Protein AF-A0A485N8D1-F1 (afdb_monomer_lite)

pLDDT: mean 82.36, std 15.46, range [46.38, 96.88]

Structure (mmCIF, N/CA/C/O backbone):
data_AF-A0A485N8D1-F1
#
_entry.id   AF-A0A485N8D1-F1
#
loop_
_atom_site.group_PDB
_atom_site.id
_atom_site.type_symbol
_atom_site.label_atom_id
_atom_site.label_alt_id
_atom_site.label_comp_id
_atom_site.label_asym_id
_atom_site.label_entity_id
_atom_site.label_seq_id
_atom_site.pdbx_PDB_ins_code
_atom_site.Cartn_x
_atom_site.Cartn_y
_atom_site.Cartn_z
_atom_site.occupancy
_atom_site.B_iso_or_equiv
_atom_site.auth_seq_id
_atom_site.auth_comp_id
_atom_site.auth_asym_id
_atom_site.auth_atom_id
_atom_site.pdbx_PDB_model_num
ATOM 1 N N . MET A 1 1 ? -53.842 20.103 61.264 1.00 49.22 1 MET A N 1
ATOM 2 C CA . MET A 1 1 ? -53.977 19.512 59.914 1.00 49.22 1 MET A CA 1
ATOM 3 C C . MET A 1 1 ? -53.216 20.384 58.932 1.00 49.22 1 MET A C 1
ATOM 5 O O . MET A 1 1 ? -53.387 21.591 58.998 1.00 49.22 1 MET A O 1
ATOM 9 N N . GLY A 1 2 ? -52.388 19.785 58.070 1.00 48.09 2 GLY A N 1
ATOM 10 C CA . GLY A 1 2 ? -51.766 20.471 56.930 1.00 48.09 2 GLY A CA 1
ATOM 11 C C . GLY A 1 2 ? -50.244 20.339 56.852 1.00 48.09 2 GLY A C 1
ATOM 12 O O . GLY A 1 2 ? -49.546 21.344 56.849 1.00 48.09 2 GLY A O 1
ATOM 13 N N . GLY A 1 3 ? -49.721 19.110 56.807 1.00 46.38 3 GLY A N 1
ATOM 14 C CA . GLY A 1 3 ? -48.333 18.863 56.407 1.00 46.38 3 GLY A CA 1
ATOM 15 C C . GLY A 1 3 ? -48.203 18.992 54.887 1.00 46.38 3 GLY A C 1
ATOM 16 O O . GLY A 1 3 ? -48.833 18.234 54.154 1.00 46.38 3 GLY A O 1
ATOM 17 N N . GLY A 1 4 ? -47.425 19.966 54.415 1.00 49.09 4 GLY A N 1
ATOM 18 C CA . GLY A 1 4 ? -47.145 20.171 52.993 1.00 49.09 4 GLY A CA 1
ATOM 19 C C . GLY A 1 4 ? -46.081 19.196 52.491 1.00 49.09 4 GLY A C 1
ATOM 20 O O . GLY A 1 4 ? -44.890 19.417 52.699 1.00 49.09 4 GLY A O 1
ATOM 21 N N . GLY A 1 5 ? -46.510 18.114 51.841 1.00 50.16 5 GLY A N 1
ATOM 22 C CA . GLY A 1 5 ? -45.627 17.185 51.136 1.00 50.16 5 GLY A CA 1
ATOM 23 C C . GLY A 1 5 ? -45.135 17.783 49.816 1.00 50.16 5 GLY A C 1
ATOM 24 O O . GLY A 1 5 ? -45.931 18.169 48.963 1.00 50.16 5 GLY A O 1
ATOM 25 N N . ARG A 1 6 ? -43.813 17.861 49.646 1.00 61.59 6 ARG A N 1
ATOM 26 C CA . ARG A 1 6 ? -43.152 18.218 48.383 1.00 61.59 6 ARG A CA 1
ATOM 27 C C . ARG A 1 6 ? -43.389 17.095 47.355 1.00 61.59 6 ARG A C 1
ATOM 29 O O . ARG A 1 6 ? -43.265 15.930 47.735 1.00 61.59 6 ARG A O 1
ATOM 36 N N . PRO A 1 7 ? -43.707 17.391 46.081 1.00 60.56 7 PRO A N 1
ATOM 37 C CA . PRO A 1 7 ? -43.853 16.349 45.070 1.00 60.56 7 PRO A CA 1
ATOM 38 C C . PRO A 1 7 ? -42.490 15.693 44.767 1.00 60.56 7 PRO A C 1
ATOM 40 O O . PRO A 1 7 ? -41.449 16.345 44.930 1.00 60.56 7 PRO A O 1
ATOM 43 N N . PRO A 1 8 ? -42.467 14.417 44.339 1.00 57.28 8 PRO A N 1
ATOM 44 C CA . PRO A 1 8 ? -41.233 13.745 43.950 1.00 57.28 8 PRO A CA 1
ATOM 45 C C . PRO A 1 8 ? -40.658 14.370 42.665 1.00 57.28 8 PRO A C 1
ATOM 47 O O . PRO A 1 8 ? -41.420 14.874 41.834 1.00 57.28 8 PRO A O 1
ATOM 50 N N . PRO A 1 9 ? -39.327 14.359 42.474 1.00 54.84 9 PRO A N 1
ATOM 51 C CA . PRO A 1 9 ? -38.728 14.806 41.226 1.00 54.84 9 PRO A CA 1
ATOM 52 C C . PRO A 1 9 ? -39.116 13.847 40.096 1.00 54.84 9 PRO A C 1
ATOM 54 O O . PRO A 1 9 ? -39.006 12.629 40.230 1.00 54.84 9 PRO A O 1
ATOM 57 N N . SER A 1 10 ? -39.581 14.424 38.988 1.00 57.75 10 SER A N 1
ATOM 58 C CA . SER A 1 10 ? -39.874 13.715 37.745 1.00 57.75 10 SER A CA 1
ATOM 59 C C . SER A 1 10 ? -38.617 12.974 37.285 1.00 57.75 10 SER A C 1
ATOM 61 O O . SER A 1 10 ? -37.592 13.604 37.019 1.00 57.75 10 SER A O 1
ATOM 63 N N . GLY A 1 11 ? -38.676 11.641 37.251 1.00 47.97 11 GLY A N 1
ATOM 64 C CA . GLY A 1 11 ? -37.605 10.808 36.718 1.00 47.97 11 GLY A CA 1
ATOM 65 C C . GLY A 1 11 ? -37.387 11.148 35.249 1.00 47.97 11 GLY A C 1
ATOM 66 O O . GLY A 1 11 ? -38.308 11.035 34.440 1.00 47.97 11 GLY A O 1
ATOM 67 N N . ALA A 1 12 ? -36.182 11.608 34.917 1.00 49.97 12 ALA A N 1
ATOM 68 C CA . ALA A 1 12 ? -35.785 11.830 33.537 1.00 49.97 12 ALA A CA 1
ATOM 69 C C . ALA A 1 12 ? -35.852 10.497 32.761 1.00 49.97 12 ALA A C 1
ATOM 71 O O . ALA A 1 12 ? -35.452 9.460 33.301 1.00 49.97 12 ALA A O 1
ATOM 72 N N . PRO A 1 13 ? -36.365 10.496 31.518 1.00 46.38 13 PRO A N 1
ATOM 73 C CA . PRO A 1 13 ? -36.410 9.301 30.692 1.00 46.38 13 PRO A CA 1
ATOM 74 C C . PRO A 1 13 ? -34.985 8.886 30.315 1.00 46.38 13 PRO A C 1
ATOM 76 O O . PRO A 1 13 ? -34.098 9.730 30.201 1.00 46.38 13 PRO A O 1
ATOM 79 N N . GLY A 1 14 ? -34.796 7.572 30.172 1.00 49.66 14 GLY A N 1
ATOM 80 C CA . GLY A 1 14 ? -33.515 6.887 30.036 1.00 49.66 14 GLY A CA 1
ATOM 81 C C . GLY A 1 14 ? -32.454 7.657 29.256 1.00 49.66 14 GLY A C 1
ATOM 82 O O . GLY A 1 14 ? -32.656 8.049 28.108 1.00 49.66 14 GLY A O 1
ATOM 83 N N . SER A 1 15 ? -31.297 7.816 29.893 1.00 48.97 15 SER A N 1
ATOM 84 C CA . SER A 1 15 ? -30.047 8.152 29.231 1.00 48.97 15 SER A CA 1
ATOM 85 C C . SER A 1 15 ? -29.768 7.079 28.182 1.00 48.97 15 SER A C 1
ATOM 87 O O . SER A 1 15 ? -29.232 6.016 28.494 1.00 48.97 15 SER A O 1
ATOM 89 N N . LEU A 1 16 ? -30.183 7.349 26.943 1.00 54.25 16 LEU A N 1
ATOM 90 C CA . LEU A 1 16 ? -29.611 6.727 25.760 1.00 54.25 16 LEU A CA 1
ATOM 91 C C . LEU A 1 16 ? -28.099 6.865 25.924 1.00 54.25 16 LEU A C 1
ATOM 93 O O . LEU A 1 16 ? -27.589 7.985 25.954 1.00 54.25 16 LEU A O 1
ATOM 97 N N . LEU A 1 17 ? -27.412 5.741 26.132 1.00 59.09 17 LEU A N 1
ATOM 98 C CA . LEU A 1 17 ? -25.959 5.684 26.104 1.00 59.09 17 LEU A CA 1
ATOM 99 C C . LEU A 1 17 ? -25.558 6.111 24.696 1.00 59.09 17 LEU A C 1
ATOM 101 O O . LEU A 1 17 ? -25.584 5.321 23.757 1.00 59.09 17 LEU A O 1
ATOM 105 N N . THR A 1 18 ? -25.288 7.400 24.529 1.00 55.06 18 THR A N 1
ATOM 106 C CA . THR A 1 18 ? -24.626 7.902 23.337 1.00 55.06 18 THR A CA 1
ATOM 107 C C . THR A 1 18 ? -23.289 7.174 23.276 1.00 55.06 18 THR A C 1
ATOM 109 O O . THR A 1 18 ? -22.569 7.234 24.280 1.00 55.06 18 THR A O 1
ATOM 112 N N . PRO A 1 19 ? -22.957 6.469 22.180 1.00 60.72 19 PRO A N 1
ATOM 113 C CA . PRO A 1 19 ? -21.654 5.834 22.070 1.00 60.72 19 PRO A CA 1
ATOM 114 C C . PRO A 1 19 ? -20.589 6.902 22.312 1.00 60.72 19 PRO A C 1
ATOM 116 O O . PRO A 1 19 ? -20.625 7.984 21.717 1.00 60.72 19 PRO A O 1
ATOM 119 N N . SER A 1 20 ? -19.712 6.640 23.280 1.00 60.81 20 SER A N 1
ATOM 120 C CA . SER A 1 20 ? -18.563 7.495 23.538 1.00 60.81 20 SER A CA 1
ATOM 121 C C . SER A 1 20 ? -17.729 7.557 22.261 1.00 60.81 20 SER A C 1
ATOM 123 O O . SER A 1 20 ? -17.536 6.516 21.633 1.00 60.81 20 SER A O 1
ATOM 125 N N . PRO A 1 21 ? -17.248 8.742 21.852 1.00 66.19 21 PRO A N 1
ATOM 126 C CA . PRO A 1 21 ? -16.388 8.834 20.685 1.00 66.19 21 PRO A CA 1
ATOM 127 C C . PRO A 1 21 ? -15.178 7.904 20.865 1.00 66.19 21 PRO A C 1
ATOM 129 O O . PRO A 1 21 ? -14.679 7.792 21.992 1.00 66.19 21 PRO A O 1
ATOM 132 N N . PRO A 1 22 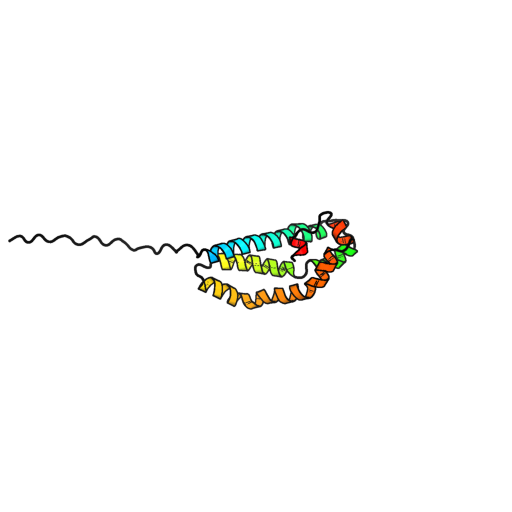? -14.715 7.244 19.787 1.00 67.31 22 PRO A N 1
ATOM 133 C CA . PRO A 1 22 ? -13.556 6.365 19.855 1.00 67.31 22 PRO A CA 1
ATOM 134 C C . PRO A 1 22 ? -12.368 7.119 20.451 1.00 67.31 22 PRO A C 1
ATOM 136 O O . PRO A 1 22 ? -12.228 8.333 20.252 1.00 67.31 22 PRO A O 1
ATOM 139 N N . SER A 1 23 ? -11.523 6.402 21.194 1.00 80.25 23 SER A N 1
ATOM 140 C CA . SER A 1 23 ? -10.337 6.989 21.817 1.00 80.25 23 SER A CA 1
ATOM 141 C C . SER A 1 23 ? -9.479 7.702 20.760 1.00 80.25 23 SER A C 1
ATOM 143 O O . SER A 1 23 ? -9.470 7.331 19.582 1.00 80.25 23 SER A O 1
ATOM 145 N N . SER A 1 24 ? -8.741 8.745 21.157 1.00 82.88 24 SER A N 1
ATOM 146 C CA . SER A 1 24 ? -7.873 9.486 20.226 1.00 82.88 24 SER A CA 1
ATOM 147 C C . SER A 1 24 ? -6.868 8.568 19.518 1.00 82.88 24 SER A C 1
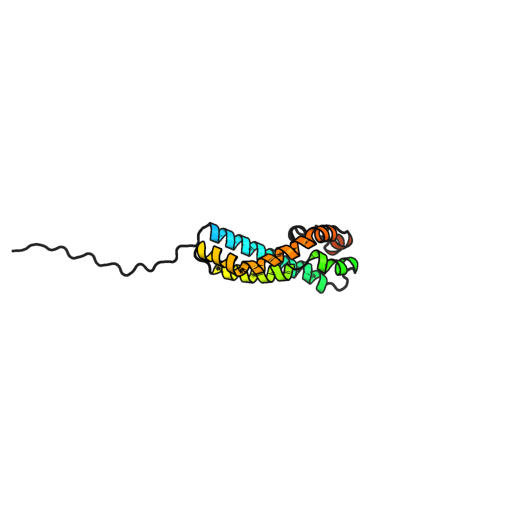ATOM 149 O O . SER A 1 24 ? -6.532 8.793 18.360 1.00 82.88 24 SER A O 1
ATOM 151 N N . ILE A 1 25 ? -6.461 7.484 20.185 1.00 84.69 25 ILE A N 1
ATOM 152 C CA . ILE A 1 25 ? -5.575 6.449 19.646 1.00 84.69 25 ILE A CA 1
ATOM 153 C C . ILE A 1 25 ? -6.254 5.673 18.508 1.00 84.69 25 ILE A C 1
ATOM 155 O O . ILE A 1 25 ? -5.647 5.484 17.456 1.00 84.69 25 ILE A O 1
ATOM 159 N N . ILE A 1 26 ? -7.518 5.264 18.672 1.00 87.62 26 ILE A N 1
ATOM 160 C CA . ILE A 1 26 ? -8.284 4.579 17.615 1.00 87.62 26 ILE A CA 1
ATOM 161 C C . ILE A 1 26 ? -8.467 5.502 16.403 1.00 87.62 26 ILE A C 1
ATOM 163 O O . ILE A 1 26 ? -8.335 5.063 15.260 1.00 87.62 26 ILE A O 1
ATOM 167 N N . GLN A 1 27 ? -8.710 6.797 16.626 1.00 89.31 27 GLN A N 1
ATOM 168 C CA . GLN A 1 27 ? -8.815 7.769 15.533 1.00 89.31 27 GLN A CA 1
ATOM 169 C C . GLN A 1 27 ? -7.494 7.949 14.773 1.00 89.31 27 GLN A C 1
ATOM 171 O O . GLN A 1 27 ? -7.495 7.978 13.539 1.00 89.31 27 GLN A O 1
ATOM 176 N N . GLU A 1 28 ? -6.366 8.039 15.478 1.00 92.50 28 GLU A N 1
ATOM 177 C CA . GLU A 1 28 ? -5.039 8.101 14.856 1.00 92.50 28 GLU A CA 1
ATOM 178 C C . GLU A 1 28 ? -4.717 6.822 14.073 1.00 92.50 28 GLU A C 1
ATOM 180 O O . GLU A 1 28 ? -4.226 6.896 12.941 1.00 92.50 28 GLU A O 1
ATOM 185 N N . LEU A 1 29 ? -5.066 5.653 14.618 1.00 93.94 29 LEU A N 1
ATOM 186 C CA . LEU A 1 29 ? -4.930 4.371 13.930 1.00 93.94 29 LEU A CA 1
ATOM 187 C C . LEU A 1 29 ? -5.736 4.362 12.625 1.00 93.94 29 LEU A C 1
ATOM 189 O O . LEU A 1 29 ? -5.176 4.090 11.567 1.00 93.94 29 LEU A O 1
ATOM 193 N N . LEU A 1 30 ? -7.016 4.736 12.664 1.00 93.75 30 LEU A N 1
ATOM 194 C CA . LEU A 1 30 ? -7.878 4.792 11.478 1.00 93.75 30 LEU A CA 1
ATOM 195 C C . LEU A 1 30 ? -7.368 5.772 10.416 1.00 93.75 30 LEU A C 1
ATOM 197 O O . LEU A 1 30 ? -7.401 5.467 9.221 1.00 93.75 30 LEU A O 1
ATOM 201 N N . SER A 1 31 ? -6.892 6.941 10.845 1.00 94.94 31 SER A N 1
ATOM 202 C CA . SER A 1 31 ? -6.318 7.955 9.958 1.00 94.94 31 SER A CA 1
ATOM 203 C C . SER A 1 31 ? -5.045 7.447 9.276 1.00 94.94 31 SER A C 1
ATOM 205 O O . SER A 1 31 ? -4.899 7.541 8.053 1.00 94.94 31 SER A O 1
ATOM 207 N N . SER A 1 32 ? -4.140 6.842 10.050 1.00 95.19 32 SER A N 1
ATOM 208 C CA . SER A 1 32 ? -2.898 6.280 9.517 1.00 95.19 32 SER A CA 1
ATOM 209 C C . SER A 1 32 ? -3.155 5.100 8.575 1.00 95.19 32 SER A C 1
ATOM 211 O O . SER A 1 32 ? -2.542 5.035 7.507 1.00 95.19 32 SER A O 1
ATOM 213 N N . GLU A 1 33 ? -4.125 4.243 8.893 1.00 96.69 33 GLU A N 1
ATOM 214 C CA . GLU A 1 33 ? -4.543 3.128 8.046 1.00 96.69 33 GLU A CA 1
ATOM 215 C C . GLU A 1 33 ? -5.160 3.622 6.730 1.00 96.69 33 GLU A C 1
ATOM 217 O O . GLU A 1 33 ? -4.814 3.135 5.654 1.00 96.69 33 GLU A O 1
ATOM 222 N N . GLN A 1 34 ? -6.013 4.651 6.774 1.00 96.44 34 GLN A N 1
ATOM 223 C CA . GLN A 1 34 ? -6.570 5.262 5.564 1.00 96.44 34 GLN A CA 1
ATOM 224 C C . GLN A 1 34 ? -5.476 5.839 4.661 1.00 96.44 34 GLN A C 1
ATOM 226 O O . GLN A 1 34 ? -5.498 5.629 3.445 1.00 96.44 34 GLN A O 1
ATOM 231 N N . ALA A 1 35 ? -4.500 6.537 5.244 1.00 95.19 35 ALA A N 1
ATOM 232 C CA . ALA A 1 35 ? -3.361 7.054 4.498 1.00 95.19 35 ALA A CA 1
ATOM 233 C C . ALA A 1 35 ? -2.510 5.919 3.901 1.00 95.19 35 ALA A C 1
ATOM 235 O O . ALA A 1 35 ? -2.023 6.039 2.774 1.00 95.19 35 ALA A O 1
ATOM 236 N N . PHE A 1 36 ? -2.340 4.813 4.626 1.00 94.44 36 PHE A N 1
ATOM 237 C CA . PHE A 1 36 ? -1.602 3.643 4.161 1.00 94.44 36 PHE A CA 1
ATOM 238 C C . PHE A 1 36 ? -2.300 2.941 2.988 1.00 94.44 36 PHE A C 1
ATOM 240 O O . PHE A 1 36 ? -1.682 2.748 1.936 1.00 94.44 36 PHE A O 1
ATOM 247 N N . VAL A 1 37 ? -3.601 2.658 3.104 1.00 94.88 37 VAL A N 1
ATOM 248 C CA . VAL A 1 37 ? -4.422 2.099 2.017 1.00 94.88 37 VAL A CA 1
ATOM 249 C C . VAL A 1 37 ? -4.379 3.002 0.784 1.00 94.88 37 VAL A C 1
ATOM 251 O O . VAL A 1 37 ? -4.186 2.510 -0.329 1.00 94.88 37 VAL A O 1
ATOM 254 N N . GLY A 1 38 ? -4.466 4.323 0.965 1.00 92.94 38 GLY A N 1
ATOM 255 C CA . GLY A 1 38 ? -4.343 5.289 -0.128 1.00 92.94 38 GLY A CA 1
ATOM 256 C C . GLY A 1 38 ? -3.004 5.191 -0.870 1.00 92.94 38 GLY A C 1
ATOM 257 O O . GLY A 1 38 ? -2.977 5.193 -2.102 1.00 92.94 38 GLY A O 1
ATOM 258 N N . LYS A 1 39 ? -1.888 5.021 -0.149 1.00 91.56 39 LYS A N 1
ATOM 259 C CA . LYS A 1 39 ? -0.560 4.812 -0.761 1.00 91.56 39 LYS A CA 1
ATOM 260 C C . LYS A 1 39 ? -0.486 3.500 -1.546 1.00 91.56 39 LYS A C 1
ATOM 262 O O . LYS A 1 39 ? 0.051 3.487 -2.653 1.00 91.56 39 LYS A O 1
ATOM 267 N N . LEU A 1 40 ? -1.056 2.414 -1.019 1.00 92.19 40 LEU A N 1
ATOM 268 C CA . LEU A 1 40 ? -1.110 1.118 -1.709 1.00 92.19 40 LEU A CA 1
ATOM 269 C C . LEU A 1 40 ? -1.965 1.169 -2.984 1.00 92.19 40 LEU A C 1
ATOM 271 O O . LEU A 1 40 ? -1.605 0.576 -4.004 1.00 92.19 40 LEU A O 1
ATOM 275 N N . GLN A 1 41 ? -3.086 1.889 -2.948 1.00 90.69 41 GLN A N 1
ATOM 276 C CA . GLN A 1 41 ? -3.941 2.101 -4.117 1.00 90.69 41 GLN A CA 1
ATOM 277 C C . GLN A 1 41 ? -3.243 2.963 -5.171 1.00 90.69 41 GLN A C 1
ATOM 279 O O . GLN A 1 41 ? -3.319 2.658 -6.364 1.00 90.69 41 GLN A O 1
ATOM 284 N N . PHE A 1 42 ? -2.518 4.004 -4.753 1.00 88.62 42 PHE A N 1
ATOM 285 C CA . PHE A 1 42 ? -1.705 4.814 -5.658 1.00 88.62 42 PHE A CA 1
ATOM 286 C C . PHE A 1 42 ? -0.623 3.968 -6.339 1.00 88.62 42 PHE A C 1
ATOM 288 O O . PHE A 1 42 ? -0.486 4.016 -7.559 1.00 88.62 42 PHE A O 1
ATOM 295 N N . LEU A 1 43 ? 0.097 3.128 -5.588 1.00 87.69 43 LEU A N 1
ATOM 296 C CA . LEU A 1 43 ? 1.123 2.245 -6.148 1.00 87.69 43 LEU A CA 1
ATOM 297 C C . LEU A 1 43 ? 0.563 1.341 -7.257 1.00 87.69 43 LEU A C 1
ATOM 299 O O . LEU A 1 43 ? 1.151 1.233 -8.334 1.00 87.69 43 LEU A O 1
ATOM 303 N N . GLN A 1 44 ? -0.597 0.730 -7.020 1.00 87.50 44 GLN A N 1
ATOM 304 C CA . GLN A 1 44 ? -1.231 -0.158 -7.992 1.00 87.50 44 GLN A CA 1
ATOM 305 C C . GLN A 1 44 ? -1.793 0.595 -9.201 1.00 87.50 44 GLN A C 1
ATOM 307 O O . GLN A 1 44 ? -1.508 0.238 -10.344 1.00 87.50 44 GLN A O 1
ATOM 312 N N . SER A 1 45 ? -2.587 1.639 -8.967 1.00 84.94 45 SER A N 1
ATOM 313 C CA . SER A 1 45 ? -3.279 2.374 -10.034 1.00 84.94 45 SER A CA 1
ATOM 314 C C . SER A 1 45 ? -2.345 3.236 -10.881 1.00 84.94 45 SER A C 1
ATOM 316 O O . SER A 1 45 ? -2.621 3.454 -12.058 1.00 84.94 45 SER A O 1
ATOM 318 N N . HIS A 1 46 ? -1.235 3.701 -10.308 1.00 83.25 46 HIS A N 1
ATOM 319 C CA . HIS A 1 46 ? -0.267 4.531 -11.006 1.00 83.25 46 HIS A CA 1
ATOM 320 C C . HIS A 1 46 ? 0.912 3.705 -11.521 1.00 83.25 46 HIS A C 1
ATOM 322 O O . HIS A 1 46 ? 1.114 3.627 -12.725 1.00 83.25 46 HIS A O 1
ATOM 328 N N . HIS A 1 47 ? 1.685 3.050 -10.652 1.00 83.00 47 HIS A N 1
ATOM 329 C CA . HIS A 1 47 ? 2.941 2.420 -11.073 1.00 83.00 47 HIS A CA 1
ATOM 330 C C . HIS A 1 47 ? 2.733 1.053 -11.734 1.00 83.00 47 HIS A C 1
ATOM 332 O O . HIS A 1 47 ? 3.254 0.821 -12.826 1.00 83.00 47 HIS A O 1
ATOM 338 N N . MET A 1 48 ? 1.928 0.167 -11.136 1.00 85.50 48 MET A N 1
ATOM 339 C CA . MET A 1 48 ? 1.689 -1.161 -11.720 1.00 85.50 48 MET A CA 1
ATOM 340 C C . MET A 1 48 ? 0.893 -1.072 -13.024 1.00 85.50 48 MET A C 1
ATOM 342 O O . MET A 1 48 ? 1.295 -1.658 -14.027 1.00 85.50 48 MET A O 1
ATOM 346 N N . GLN A 1 49 ? -0.194 -0.294 -13.045 1.00 81.94 49 GLN A N 1
ATOM 347 C CA . GLN A 1 49 ? -0.991 -0.119 -14.263 1.00 81.94 49 GLN A CA 1
ATOM 348 C C . GLN A 1 49 ? -0.242 0.635 -15.368 1.00 81.94 49 GLN A C 1
ATOM 350 O O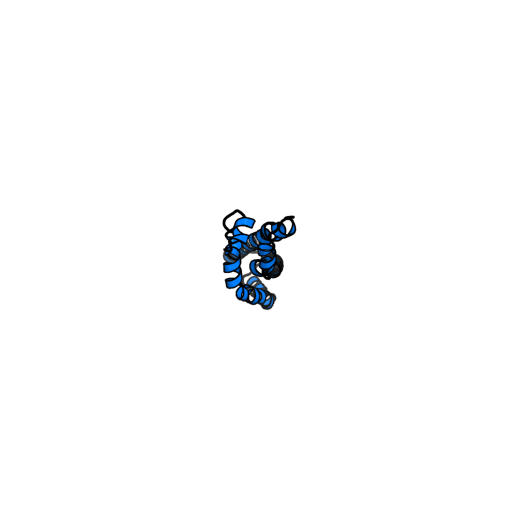 . GLN A 1 49 ? -0.534 0.408 -16.540 1.00 81.94 49 GLN A O 1
ATOM 355 N N . HIS A 1 50 ? 0.721 1.507 -15.043 1.00 81.94 50 HIS A N 1
ATOM 356 C CA . HIS A 1 50 ? 1.544 2.149 -16.069 1.00 81.94 50 HIS A CA 1
ATOM 357 C C . HIS A 1 50 ? 2.381 1.126 -16.847 1.00 81.94 50 HIS A C 1
ATOM 359 O O . HIS A 1 50 ? 2.468 1.231 -18.068 1.00 81.94 50 HIS A O 1
ATOM 365 N N . LEU A 1 51 ? 2.907 0.091 -16.181 1.00 81.31 51 LEU A N 1
ATOM 366 C CA . LEU A 1 51 ? 3.561 -1.027 -16.871 1.00 81.31 51 LEU A CA 1
ATOM 367 C C . LEU A 1 51 ? 2.595 -1.805 -17.763 1.00 81.31 51 LEU A C 1
ATOM 369 O O . LEU A 1 51 ? 2.959 -2.180 -18.869 1.00 81.31 51 LEU A O 1
ATOM 373 N N . ASP A 1 52 ? 1.364 -2.032 -17.309 1.00 80.31 52 ASP A N 1
ATOM 374 C CA . ASP A 1 52 ? 0.398 -2.834 -18.070 1.00 80.31 52 ASP A CA 1
ATOM 375 C C . ASP A 1 52 ? -0.185 -2.094 -19.279 1.00 80.31 52 ASP A C 1
ATOM 377 O O . ASP A 1 52 ? -0.581 -2.715 -20.263 1.00 80.31 52 ASP A O 1
ATOM 381 N N . ARG A 1 53 ? -0.250 -0.761 -19.217 1.00 81.50 53 ARG A N 1
ATOM 382 C CA . ARG A 1 53 ? -0.849 0.080 -20.263 1.00 81.50 53 ARG A CA 1
ATOM 383 C C . ARG A 1 53 ? 0.169 0.663 -21.236 1.00 81.50 53 ARG A C 1
ATOM 385 O O . ARG A 1 53 ? -0.232 1.145 -22.294 1.00 81.50 53 ARG A O 1
ATOM 392 N N . CYS A 1 54 ? 1.455 0.678 -20.889 1.00 79.38 54 CYS A N 1
ATOM 393 C CA . CYS A 1 54 ? 2.475 1.241 -21.760 1.00 79.38 54 CYS A CA 1
ATOM 394 C C . CYS A 1 54 ? 2.797 0.256 -22.902 1.00 79.38 54 CYS A C 1
ATOM 396 O O . CYS A 1 54 ? 3.235 -0.862 -22.642 1.00 79.38 54 CYS A O 1
ATOM 398 N N . PRO A 1 55 ? 2.624 0.646 -24.179 1.00 72.81 55 PRO A N 1
ATOM 399 C CA . PRO A 1 55 ? 2.833 -0.260 -25.310 1.00 72.81 55 PRO A CA 1
ATOM 400 C C . PRO A 1 55 ? 4.310 -0.618 -25.548 1.00 72.81 55 PRO A C 1
ATOM 402 O O . PRO A 1 55 ? 4.594 -1.573 -26.261 1.00 72.81 55 PRO A O 1
ATOM 405 N N . HIS A 1 56 ? 5.249 0.138 -24.966 1.00 80.12 56 HIS A N 1
ATOM 406 C CA . HIS A 1 56 ? 6.693 -0.042 -25.147 1.00 80.12 56 HIS A CA 1
ATOM 407 C C . HIS A 1 56 ? 7.419 -0.067 -23.794 1.00 80.12 56 HIS A C 1
ATOM 409 O O . HIS A 1 56 ? 8.246 0.797 -23.501 1.00 80.12 56 HIS A O 1
ATOM 415 N N . VAL A 1 57 ? 7.106 -1.051 -22.946 1.00 83.19 57 VAL A N 1
ATOM 416 C CA . VAL A 1 57 ? 7.878 -1.285 -21.716 1.00 83.19 57 VAL A CA 1
ATOM 417 C C . VAL A 1 57 ? 9.195 -1.990 -22.062 1.00 83.19 57 VAL A C 1
ATOM 419 O O . VAL A 1 57 ? 9.166 -3.038 -22.712 1.00 83.19 57 VAL A O 1
ATOM 422 N N . PRO A 1 58 ? 10.361 -1.472 -21.628 1.00 86.56 58 PRO A N 1
ATOM 423 C CA . PRO A 1 58 ? 11.629 -2.168 -21.813 1.00 86.56 58 PRO A CA 1
ATOM 424 C C . PRO A 1 58 ? 11.599 -3.551 -21.152 1.00 86.56 58 PRO A C 1
ATOM 426 O O . PRO A 1 58 ? 11.193 -3.675 -19.997 1.00 86.56 58 PRO A O 1
ATOM 429 N N . ALA A 1 59 ? 12.104 -4.584 -21.834 1.00 86.75 59 ALA A N 1
ATOM 430 C CA . ALA A 1 59 ? 12.113 -5.956 -21.310 1.00 86.75 59 ALA A CA 1
ATOM 431 C C . ALA A 1 59 ? 12.793 -6.068 -19.931 1.00 86.75 59 ALA A C 1
ATOM 433 O O . ALA A 1 59 ? 12.328 -6.809 -19.064 1.00 86.75 59 ALA A O 1
ATOM 434 N N . ALA A 1 60 ? 13.843 -5.270 -19.706 1.00 85.56 60 ALA A N 1
ATOM 435 C CA . ALA A 1 60 ? 14.504 -5.145 -18.412 1.00 85.56 60 ALA A CA 1
ATOM 436 C C . ALA A 1 60 ? 13.527 -4.729 -17.298 1.00 85.56 60 ALA A C 1
ATOM 438 O O . ALA A 1 60 ? 13.542 -5.327 -16.232 1.00 85.56 60 ALA A O 1
ATOM 439 N N . VAL A 1 61 ? 12.622 -3.781 -17.551 1.00 86.81 61 VAL A N 1
ATOM 440 C CA . VAL A 1 61 ? 11.630 -3.318 -16.567 1.00 86.81 61 VAL A CA 1
ATOM 441 C C . VAL A 1 61 ? 10.517 -4.351 -16.382 1.00 86.81 61 VAL A C 1
ATOM 443 O O . VAL A 1 61 ? 10.158 -4.665 -15.248 1.00 86.81 61 VAL A O 1
ATOM 446 N N . THR A 1 62 ? 10.022 -4.951 -17.470 1.00 88.50 62 THR A N 1
ATOM 447 C CA . THR A 1 62 ? 9.000 -6.011 -17.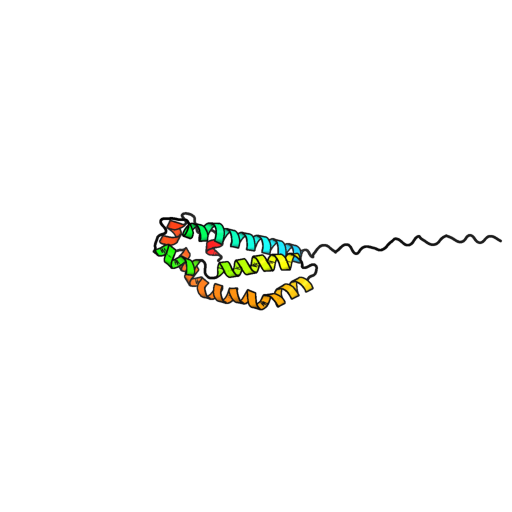406 1.00 88.50 62 THR A CA 1
ATOM 448 C C . THR A 1 62 ? 9.473 -7.199 -16.569 1.00 88.50 62 THR A C 1
ATOM 450 O O . THR A 1 62 ? 8.730 -7.682 -15.717 1.00 88.50 62 THR A O 1
ATOM 453 N N . SER A 1 63 ? 10.727 -7.628 -16.748 1.00 89.56 63 SER A N 1
ATOM 454 C CA . SER A 1 63 ? 11.316 -8.737 -15.983 1.00 89.56 63 SER A CA 1
ATOM 455 C C . SER A 1 63 ? 11.432 -8.453 -14.481 1.00 89.56 63 SER A C 1
ATOM 457 O O . SER A 1 63 ? 11.381 -9.377 -13.674 1.00 89.56 63 SER A O 1
ATOM 459 N N . GLN A 1 64 ? 11.533 -7.176 -14.098 1.00 90.31 64 GLN A N 1
ATOM 460 C CA . GLN A 1 64 ? 11.657 -6.746 -12.706 1.00 90.31 64 GLN A CA 1
ATOM 461 C C . GLN A 1 64 ? 10.303 -6.457 -12.049 1.00 90.31 64 GLN A C 1
ATOM 463 O O . GLN A 1 64 ? 10.258 -6.250 -10.841 1.00 90.31 64 GLN A O 1
ATOM 468 N N . LYS A 1 65 ? 9.182 -6.478 -12.788 1.00 88.38 65 LYS A N 1
ATOM 469 C CA . LYS A 1 65 ? 7.849 -6.158 -12.246 1.00 88.38 65 LYS A CA 1
ATOM 470 C C . LYS A 1 65 ? 7.513 -6.998 -11.009 1.00 88.38 65 LYS A C 1
ATOM 472 O O . LYS A 1 65 ? 7.153 -6.444 -9.975 1.00 88.38 65 LYS A O 1
ATOM 477 N N . ALA A 1 66 ? 7.666 -8.320 -11.090 1.00 89.94 66 ALA A N 1
ATOM 478 C CA . ALA A 1 66 ? 7.371 -9.212 -9.967 1.00 89.94 66 ALA A CA 1
ATOM 479 C C . ALA A 1 66 ? 8.315 -8.985 -8.770 1.00 89.94 66 ALA A C 1
ATOM 481 O O . ALA A 1 66 ? 7.892 -9.093 -7.623 1.00 89.94 66 ALA A O 1
ATOM 482 N N . VAL A 1 67 ? 9.570 -8.607 -9.030 1.00 90.88 67 VAL A N 1
ATOM 483 C CA . VAL A 1 67 ? 10.568 -8.304 -7.991 1.00 90.88 67 VAL A CA 1
ATOM 484 C C . VAL A 1 67 ? 10.255 -6.980 -7.292 1.00 90.88 67 VAL A C 1
ATOM 486 O O . VAL A 1 67 ? 10.327 -6.898 -6.070 1.00 90.88 67 VAL A O 1
ATOM 489 N N . ILE A 1 68 ? 9.868 -5.951 -8.049 1.00 89.38 68 ILE A N 1
ATOM 490 C CA . ILE A 1 68 ? 9.581 -4.605 -7.535 1.00 89.38 68 ILE A CA 1
ATOM 491 C C . ILE A 1 68 ? 8.267 -4.577 -6.753 1.00 89.38 68 ILE A C 1
ATOM 493 O O . ILE A 1 68 ? 8.219 -3.973 -5.687 1.00 89.38 68 ILE A O 1
ATOM 497 N N . PHE A 1 69 ? 7.208 -5.220 -7.256 1.00 91.25 69 PHE A N 1
ATOM 498 C CA . PHE A 1 69 ? 5.878 -5.132 -6.639 1.00 91.25 69 PHE A CA 1
ATOM 499 C C . PHE A 1 69 ? 5.538 -6.303 -5.711 1.00 91.25 69 PHE A C 1
ATOM 501 O O . PHE A 1 69 ? 4.662 -6.143 -4.866 1.00 91.25 69 PHE A O 1
ATOM 508 N N . ARG A 1 70 ? 6.228 -7.449 -5.813 1.00 93.06 70 ARG A N 1
ATOM 509 C CA . ARG A 1 70 ? 6.042 -8.623 -4.933 1.00 93.06 70 ARG A CA 1
ATOM 510 C C . ARG A 1 70 ? 4.552 -8.944 -4.723 1.00 93.06 70 ARG A C 1
ATOM 512 O O . ARG A 1 70 ? 3.759 -8.854 -5.659 1.00 93.06 70 ARG A O 1
ATOM 519 N N . ASN A 1 71 ? 4.171 -9.280 -3.495 1.00 93.88 71 ASN A N 1
ATOM 520 C CA . ASN A 1 71 ? 2.801 -9.536 -3.065 1.00 93.88 71 ASN A CA 1
ATOM 521 C C . ASN A 1 71 ? 2.086 -8.261 -2.553 1.00 93.88 71 ASN A C 1
ATOM 523 O O . ASN A 1 71 ? 1.174 -8.338 -1.729 1.00 93.88 71 ASN A O 1
ATOM 527 N N . VAL A 1 72 ? 2.451 -7.058 -3.033 1.00 92.44 72 VAL A N 1
ATOM 528 C CA . VAL A 1 72 ? 1.829 -5.796 -2.570 1.00 92.44 72 VAL A CA 1
ATOM 529 C C . VAL A 1 72 ? 0.325 -5.722 -2.859 1.00 92.44 72 VAL A C 1
ATOM 531 O O . VAL A 1 72 ? -0.411 -5.045 -2.141 1.00 92.44 72 VAL A O 1
ATOM 534 N N . GLN A 1 73 ? -0.156 -6.435 -3.882 1.00 92.44 73 GLN A N 1
ATOM 535 C CA . GLN A 1 73 ? -1.590 -6.542 -4.166 1.00 92.44 73 GLN A CA 1
ATOM 536 C C . GLN A 1 73 ? -2.321 -7.321 -3.069 1.00 92.44 73 GLN A C 1
ATOM 538 O O . GLN A 1 73 ? -3.394 -6.896 -2.642 1.00 92.44 73 GLN A O 1
ATOM 543 N N . ASP A 1 74 ? -1.717 -8.392 -2.551 1.00 94.88 74 ASP A N 1
ATOM 544 C CA . ASP A 1 74 ? -2.290 -9.185 -1.461 1.00 94.88 74 ASP A CA 1
ATOM 545 C C . ASP A 1 74 ? -2.308 -8.396 -0.151 1.00 94.88 74 ASP A C 1
ATOM 547 O O . ASP A 1 74 ? -3.303 -8.420 0.579 1.00 94.88 74 ASP A O 1
ATOM 551 N N . ILE A 1 75 ? -1.240 -7.634 0.117 1.00 95.00 75 ILE A N 1
ATOM 552 C CA . ILE A 1 75 ? -1.180 -6.691 1.242 1.00 95.00 75 ILE A CA 1
ATOM 553 C C . ILE A 1 75 ? -2.271 -5.631 1.086 1.00 95.00 75 ILE A C 1
ATOM 555 O O . ILE A 1 75 ? -3.025 -5.374 2.020 1.00 95.00 75 ILE A O 1
ATOM 559 N N . SER A 1 76 ? -2.426 -5.043 -0.099 1.00 94.50 76 SER A N 1
ATOM 560 C CA . SER A 1 76 ? -3.468 -4.044 -0.328 1.00 94.50 76 SER A CA 1
ATOM 561 C C . SER A 1 76 ? -4.873 -4.600 -0.167 1.00 94.50 76 SER A C 1
ATOM 563 O O . SER A 1 76 ? -5.712 -3.946 0.453 1.00 94.50 76 SER A O 1
ATOM 565 N N . HIS A 1 77 ? -5.149 -5.796 -0.677 1.00 95.81 77 HIS A N 1
ATOM 566 C CA . HIS A 1 77 ? -6.445 -6.438 -0.496 1.00 95.81 77 HIS A CA 1
ATOM 567 C C . HIS A 1 77 ? -6.747 -6.685 0.990 1.00 95.81 77 HIS A C 1
ATOM 569 O O . HIS A 1 77 ? -7.859 -6.411 1.456 1.00 95.81 77 HIS A O 1
ATOM 575 N N . PHE A 1 78 ? -5.747 -7.157 1.740 1.00 96.69 78 PHE A N 1
ATOM 576 C CA . PHE A 1 78 ? -5.845 -7.314 3.185 1.00 96.69 78 PHE A CA 1
ATOM 577 C C . PHE A 1 78 ? -6.165 -5.978 3.868 1.00 96.69 78 PHE A C 1
ATOM 579 O O . PHE A 1 78 ? -7.196 -5.884 4.526 1.00 96.69 78 PHE A O 1
ATOM 586 N N . HIS A 1 79 ? -5.369 -4.933 3.642 1.00 96.81 79 HIS A N 1
ATOM 587 C CA . HIS A 1 79 ? -5.545 -3.643 4.312 1.00 96.81 79 HIS A CA 1
ATOM 588 C C . HIS A 1 79 ? -6.857 -2.930 3.942 1.00 96.81 79 HIS A C 1
ATOM 590 O O . HIS A 1 79 ? -7.501 -2.348 4.806 1.00 96.81 79 HIS A O 1
ATOM 596 N N . ASN A 1 80 ? -7.352 -3.052 2.702 1.00 95.62 80 ASN A N 1
ATOM 597 C CA . ASN A 1 80 ? -8.692 -2.546 2.351 1.00 95.62 80 ASN A CA 1
ATOM 598 C C . ASN A 1 80 ? -9.816 -3.246 3.144 1.00 95.62 80 ASN A C 1
ATOM 600 O O . ASN A 1 80 ? -10.863 -2.654 3.411 1.00 95.62 80 ASN A O 1
ATOM 604 N N . SER A 1 81 ? -9.637 -4.522 3.491 1.00 96.44 81 SER A N 1
ATOM 605 C CA . SER A 1 81 ? -10.601 -5.267 4.309 1.00 96.44 81 SER A CA 1
ATOM 606 C C . SER A 1 81 ? -10.426 -4.938 5.791 1.00 96.44 81 SER A C 1
ATOM 608 O O . SER A 1 81 ? -11.401 -4.599 6.457 1.00 96.44 81 SER A O 1
ATOM 610 N N . PHE A 1 82 ? -9.181 -4.924 6.266 1.00 96.38 82 PHE A N 1
ATOM 611 C CA . PHE A 1 82 ? -8.804 -4.601 7.638 1.00 96.38 82 PHE A CA 1
ATOM 612 C C . PHE A 1 82 ? -9.247 -3.195 8.052 1.00 96.38 82 PHE A C 1
ATOM 614 O O . PHE A 1 82 ? -9.836 -3.029 9.114 1.00 96.38 82 PHE A O 1
ATOM 621 N N . GLN A 1 83 ? -9.087 -2.195 7.180 1.00 96.12 83 GLN A N 1
ATOM 622 C CA . GLN A 1 83 ? -9.574 -0.836 7.417 1.00 96.12 83 GLN A CA 1
ATOM 623 C C . GLN A 1 83 ? -11.085 -0.800 7.696 1.00 96.12 83 GLN A C 1
ATOM 625 O O . GLN A 1 83 ? -11.530 -0.059 8.569 1.00 96.12 83 GLN A O 1
ATOM 630 N N . ARG A 1 84 ? -11.887 -1.602 6.980 1.00 95.19 84 ARG A N 1
ATOM 631 C CA . ARG A 1 84 ? -13.341 -1.682 7.206 1.00 95.19 84 ARG A CA 1
ATOM 632 C C . ARG A 1 84 ? -13.692 -2.375 8.519 1.00 95.19 84 ARG A C 1
ATOM 634 O O . ARG A 1 84 ? -14.719 -2.041 9.101 1.00 95.19 84 ARG A O 1
ATOM 641 N N . GLU A 1 85 ? -12.875 -3.325 8.969 1.00 95.12 85 GLU A N 1
ATOM 642 C CA . GLU A 1 85 ? -13.023 -3.952 10.289 1.00 95.12 85 GLU A CA 1
ATOM 643 C C . GLU A 1 85 ? -12.639 -2.973 11.407 1.00 95.12 85 GLU A C 1
ATOM 645 O O . GLU A 1 85 ? -13.391 -2.817 12.364 1.00 95.12 85 GLU A O 1
ATOM 650 N N . LEU A 1 86 ? -11.540 -2.228 11.249 1.00 94.50 86 LEU A N 1
ATOM 651 C CA . LEU A 1 86 ? -11.137 -1.184 12.195 1.00 94.50 86 LEU A CA 1
ATOM 652 C C . LEU A 1 86 ? -12.189 -0.076 12.330 1.00 94.50 86 LEU A C 1
ATOM 654 O O . LEU A 1 86 ? -12.411 0.418 13.428 1.00 94.50 86 LEU A O 1
ATOM 658 N N . GLN A 1 87 ? -12.863 0.307 11.240 1.00 93.56 87 GLN A N 1
ATOM 659 C CA . GLN A 1 87 ? -13.944 1.307 11.272 1.00 93.56 87 GLN A CA 1
ATOM 660 C C . GLN A 1 87 ? -15.163 0.871 12.096 1.00 93.56 87 GLN A C 1
ATOM 662 O O . GLN A 1 87 ? -15.982 1.718 12.440 1.00 93.56 87 GLN A O 1
ATOM 667 N N . GLN A 1 88 ? -15.304 -0.428 12.367 1.00 91.56 88 GLN A N 1
ATOM 668 C CA . GLN A 1 88 ? -16.382 -0.994 13.184 1.00 91.56 88 GLN A CA 1
ATOM 669 C C . GLN A 1 88 ? -15.967 -1.188 14.649 1.00 91.56 88 GLN A C 1
ATOM 671 O O . GLN A 1 88 ? -16.779 -1.653 15.440 1.00 91.56 88 GLN A O 1
ATOM 676 N N . CYS A 1 89 ? -14.714 -0.892 15.002 1.00 91.81 89 CYS A N 1
ATOM 677 C CA . CYS A 1 89 ? -14.225 -1.021 16.368 1.00 91.81 89 CYS A CA 1
ATOM 678 C C . CYS A 1 89 ? -14.605 0.221 17.181 1.00 91.81 89 CYS A C 1
ATOM 680 O O . CYS A 1 89 ? -14.254 1.339 16.799 1.00 91.81 89 CYS A O 1
ATOM 682 N N . ASP A 1 90 ? -15.262 0.014 18.322 1.00 87.56 90 ASP A N 1
ATOM 683 C CA . ASP A 1 90 ? -15.674 1.094 19.224 1.00 87.56 90 ASP A CA 1
ATOM 684 C C . ASP A 1 90 ? -14.746 1.201 20.445 1.00 87.56 90 ASP A C 1
ATOM 686 O O . ASP A 1 90 ? -14.578 2.280 21.020 1.00 87.56 90 ASP A O 1
ATOM 690 N N . THR A 1 91 ? -14.121 0.086 20.834 1.00 89.94 91 THR A N 1
ATOM 691 C CA . THR A 1 91 ? -13.261 -0.029 22.016 1.00 89.94 91 THR A CA 1
ATOM 692 C C . THR A 1 91 ? -11.861 -0.537 21.680 1.00 89.94 91 THR A C 1
ATOM 694 O O . THR A 1 91 ? -11.625 -1.147 20.635 1.00 89.94 91 THR A O 1
ATOM 697 N N . ASP A 1 92 ? -10.915 -0.315 22.596 1.00 89.88 92 ASP A N 1
ATOM 698 C CA . ASP A 1 92 ? -9.547 -0.824 22.455 1.00 89.88 92 ASP A CA 1
ATOM 699 C C . ASP A 1 92 ? -9.521 -2.372 22.389 1.00 89.88 92 ASP A C 1
ATOM 701 O O . ASP A 1 92 ? -8.696 -2.950 21.677 1.00 89.88 92 ASP A O 1
ATOM 705 N N . ASP A 1 93 ? -10.467 -3.045 23.061 1.00 93.06 93 ASP A N 1
ATOM 706 C CA . ASP A 1 93 ? -10.634 -4.504 23.009 1.00 93.06 93 ASP A CA 1
ATOM 707 C C . ASP A 1 93 ? -11.099 -4.980 21.622 1.00 93.06 93 ASP A C 1
ATOM 709 O O . ASP A 1 93 ? -10.581 -5.977 21.110 1.00 93.06 93 ASP A O 1
ATOM 713 N N . ASP A 1 94 ? -12.015 -4.254 20.967 1.00 93.69 94 ASP A N 1
ATOM 714 C CA . ASP A 1 94 ? -12.449 -4.568 19.596 1.00 93.69 94 ASP A CA 1
ATOM 715 C C . ASP A 1 94 ? -11.274 -4.484 18.620 1.00 93.69 94 ASP A C 1
ATOM 717 O O . ASP A 1 94 ? -11.087 -5.365 17.774 1.00 93.69 94 ASP A O 1
ATOM 721 N N . VAL A 1 95 ? -10.432 -3.458 18.778 1.00 94.19 95 VAL A N 1
ATOM 722 C CA . VAL A 1 95 ? -9.210 -3.302 17.984 1.00 94.19 95 VAL A CA 1
ATOM 723 C C . VAL A 1 95 ? -8.265 -4.474 18.232 1.00 94.19 95 VAL A C 1
ATOM 725 O O . VAL A 1 95 ? -7.809 -5.097 17.271 1.00 94.19 95 VAL A O 1
ATOM 728 N N . ALA A 1 96 ? -7.999 -4.833 19.490 1.00 94.38 96 ALA A N 1
ATOM 729 C CA . ALA A 1 96 ? -7.141 -5.971 19.817 1.00 94.38 96 ALA A CA 1
ATOM 730 C C . ALA A 1 96 ? -7.655 -7.277 19.182 1.00 94.38 96 ALA A C 1
ATOM 732 O O . ALA A 1 96 ? -6.888 -8.013 18.551 1.00 94.38 96 ALA A O 1
ATOM 733 N N . MET A 1 97 ? -8.962 -7.533 19.265 1.00 95.62 97 MET A N 1
ATOM 734 C CA . MET A 1 97 ? -9.601 -8.693 18.642 1.00 95.62 97 MET A CA 1
ATOM 735 C C . MET A 1 97 ? -9.520 -8.659 17.114 1.00 95.62 97 MET A C 1
ATOM 737 O O . MET A 1 97 ? -9.308 -9.705 16.493 1.00 95.62 97 MET A O 1
ATOM 741 N N . CYS A 1 98 ? -9.625 -7.479 16.500 1.00 95.81 98 CYS A N 1
ATOM 742 C CA . CYS A 1 98 ? -9.447 -7.289 15.063 1.00 95.81 98 CYS A CA 1
ATOM 743 C C . CYS A 1 98 ? -8.046 -7.732 14.607 1.00 95.81 98 CYS A C 1
ATOM 745 O O . CYS A 1 98 ? -7.922 -8.486 13.637 1.00 95.81 98 CYS A O 1
ATOM 747 N N . PHE A 1 99 ? -6.990 -7.356 15.339 1.00 96.56 99 PHE A N 1
ATOM 748 C CA . PHE A 1 99 ? -5.621 -7.805 15.053 1.00 96.56 99 PHE A CA 1
ATOM 749 C C . PHE A 1 99 ? -5.448 -9.317 15.237 1.00 96.56 99 PHE A C 1
ATOM 751 O O . PHE A 1 99 ? -4.885 -9.971 14.359 1.00 96.56 99 PHE A O 1
ATOM 758 N N . ILE A 1 100 ? -5.959 -9.887 16.333 1.00 96.88 100 ILE A N 1
ATOM 759 C CA . ILE A 1 100 ? -5.855 -11.331 16.615 1.00 96.88 100 ILE A CA 1
ATOM 760 C C . ILE A 1 100 ? -6.547 -12.148 15.519 1.00 96.88 100 ILE A C 1
ATOM 762 O O . ILE A 1 100 ? -5.962 -13.083 14.973 1.00 96.88 100 ILE A O 1
ATOM 766 N N . LYS A 1 101 ? -7.770 -11.765 15.137 1.00 96.81 101 LYS A N 1
ATOM 767 C CA . LYS A 1 101 ? -8.534 -12.417 14.064 1.00 96.81 101 LYS A CA 1
ATOM 768 C C . LYS A 1 101 ? -7.779 -12.404 12.731 1.00 96.81 101 LYS A C 1
ATOM 770 O O . LYS A 1 101 ? -7.857 -13.366 11.970 1.00 96.81 101 LYS A O 1
ATOM 775 N N . ASN A 1 102 ? -7.051 -11.326 12.454 1.00 96.75 102 ASN A N 1
ATOM 776 C CA . ASN A 1 102 ? -6.331 -11.120 11.201 1.00 96.75 102 ASN A CA 1
ATOM 777 C C . ASN A 1 102 ? -4.850 -11.544 11.255 1.00 96.75 102 ASN A C 1
A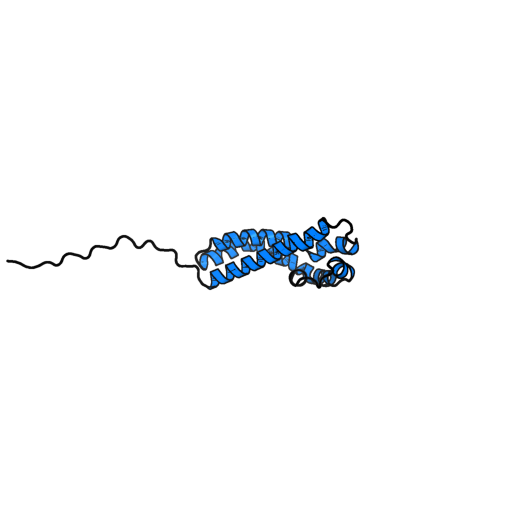TOM 779 O O . ASN A 1 102 ? -4.133 -11.331 10.279 1.00 96.75 102 ASN A O 1
ATOM 783 N N . GLN A 1 103 ? -4.377 -12.183 12.333 1.00 95.94 103 GLN A N 1
ATOM 784 C CA . GLN A 1 103 ? -2.963 -12.540 12.530 1.00 95.94 103 GLN A CA 1
ATOM 785 C C . GLN A 1 103 ? -2.344 -13.273 11.329 1.00 95.94 103 GLN A C 1
ATOM 787 O O . GLN A 1 103 ? -1.280 -12.885 10.852 1.00 95.94 103 GLN A O 1
ATOM 792 N N . ALA A 1 104 ? -3.023 -14.291 10.794 1.00 94.38 104 ALA A N 1
ATOM 793 C CA . ALA A 1 104 ? -2.532 -15.044 9.637 1.00 94.38 104 ALA A CA 1
ATOM 794 C C . ALA A 1 104 ? -2.397 -14.168 8.376 1.00 94.38 104 ALA A C 1
ATOM 796 O O . ALA A 1 104 ? -1.568 -14.422 7.506 1.00 94.38 104 ALA A O 1
ATOM 797 N N . ALA A 1 105 ? -3.192 -13.100 8.252 1.00 94.31 105 ALA A N 1
ATOM 798 C CA . ALA A 1 105 ? -3.076 -12.185 7.126 1.00 94.31 105 ALA A CA 1
ATOM 799 C C . ALA A 1 105 ? -1.807 -11.324 7.200 1.00 94.31 105 ALA A C 1
ATOM 801 O O . ALA A 1 105 ? -1.261 -10.998 6.144 1.00 94.31 105 ALA A O 1
ATOM 802 N N . PHE A 1 106 ? -1.307 -11.030 8.404 1.00 94.06 106 PHE A N 1
ATOM 803 C CA . PHE A 1 106 ? -0.042 -10.321 8.600 1.00 94.06 106 PHE A CA 1
ATOM 804 C C . PHE A 1 106 ? 1.182 -11.150 8.193 1.00 94.06 106 PHE A C 1
ATOM 806 O O . PHE A 1 106 ? 2.219 -10.569 7.883 1.00 94.06 106 PHE A O 1
ATOM 813 N N . GLU A 1 107 ? 1.077 -12.478 8.084 1.00 94.44 107 GLU A N 1
ATOM 814 C CA . GLU A 1 107 ? 2.176 -13.324 7.588 1.00 94.44 107 GLU A CA 1
ATOM 815 C C . GLU A 1 107 ? 2.590 -12.974 6.149 1.00 94.44 107 GLU A C 1
ATOM 817 O O . GLU A 1 107 ? 3.742 -13.186 5.773 1.00 94.44 107 GLU A O 1
ATOM 822 N N . LYS A 1 108 ? 1.710 -12.328 5.367 1.00 93.44 108 LYS A N 1
ATOM 823 C CA . LYS A 1 108 ? 2.038 -11.780 4.035 1.00 93.44 108 LYS A CA 1
ATOM 824 C C . LYS A 1 108 ? 3.214 -10.801 4.068 1.00 93.44 108 LYS A C 1
ATOM 826 O O . LYS A 1 108 ? 3.952 -10.691 3.089 1.00 93.44 108 LYS A O 1
ATOM 831 N N . TYR A 1 109 ? 3.420 -10.111 5.191 1.00 93.81 109 TYR A N 1
ATOM 832 C CA . TYR A 1 109 ? 4.572 -9.232 5.364 1.00 93.81 109 TYR A CA 1
ATOM 833 C C . TYR A 1 109 ? 5.889 -10.005 5.418 1.00 93.81 109 TYR A C 1
ATOM 835 O O . TYR A 1 109 ? 6.902 -9.475 4.978 1.00 93.81 109 TYR A O 1
ATOM 843 N N . LEU A 1 110 ? 5.901 -11.252 5.898 1.00 94.75 110 LEU A N 1
ATOM 844 C CA . LEU A 1 110 ? 7.117 -12.066 5.886 1.00 94.75 110 LEU A CA 1
ATOM 845 C C . LEU A 1 110 ? 7.566 -12.321 4.448 1.00 94.75 110 LEU A C 1
ATOM 847 O O . LEU A 1 110 ? 8.708 -12.025 4.108 1.00 94.75 110 LEU A O 1
ATOM 851 N N . GLU A 1 111 ? 6.651 -12.778 3.592 1.00 91.50 111 GLU A N 1
ATOM 852 C CA . GLU A 1 111 ? 6.905 -12.976 2.161 1.00 91.50 111 GLU A CA 1
ATOM 853 C C . GLU A 1 111 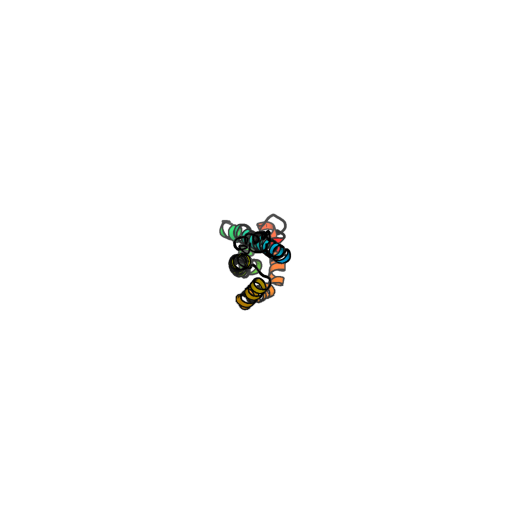? 7.381 -11.681 1.482 1.00 91.50 111 GLU A C 1
ATOM 855 O O . GLU A 1 111 ? 8.371 -11.686 0.748 1.00 91.50 111 GLU A O 1
ATOM 860 N N . PHE A 1 112 ? 6.735 -10.553 1.788 1.00 91.88 112 PHE A N 1
ATOM 861 C CA . PHE A 1 112 ? 7.115 -9.249 1.251 1.00 91.88 112 PHE A CA 1
ATOM 862 C C . PHE A 1 112 ? 8.538 -8.835 1.644 1.00 91.88 112 PHE A C 1
ATOM 864 O O . PHE A 1 112 ? 9.301 -8.343 0.809 1.00 91.88 112 PHE A O 1
ATOM 871 N N . LEU A 1 113 ? 8.901 -9.041 2.914 1.00 92.19 113 LEU A N 1
ATOM 872 C CA . LEU A 1 113 ? 10.191 -8.643 3.476 1.00 92.19 113 LEU A CA 1
ATOM 873 C C . LEU A 1 113 ? 11.352 -9.481 2.931 1.00 92.19 113 LEU A C 1
ATOM 875 O O . LEU A 1 113 ? 12.445 -8.938 2.761 1.00 92.19 113 LEU A O 1
ATOM 879 N N . VAL A 1 114 ? 11.131 -10.762 2.607 1.00 92.44 114 VAL A N 1
ATOM 880 C CA . VAL A 1 114 ? 12.169 -11.628 2.013 1.00 92.44 114 VAL A CA 1
ATOM 881 C C . VAL A 1 114 ? 12.721 -11.039 0.710 1.00 92.44 114 VAL A C 1
ATOM 883 O O . VAL A 1 114 ? 13.921 -11.137 0.459 1.00 92.44 114 VAL A O 1
ATOM 886 N N . GLY A 1 115 ? 11.872 -10.405 -0.102 1.00 88.38 115 GLY A N 1
ATOM 887 C CA . GLY A 1 115 ? 12.254 -9.835 -1.398 1.00 88.38 115 GLY A CA 1
ATOM 888 C C . GLY A 1 115 ? 12.718 -8.375 -1.366 1.00 88.38 115 GLY A C 1
ATOM 889 O O . GLY A 1 115 ? 12.962 -7.800 -2.429 1.00 88.38 115 GLY A O 1
ATOM 890 N N . ARG A 1 116 ? 12.808 -7.743 -0.185 1.00 89.06 116 ARG A N 1
ATOM 891 C CA . ARG A 1 116 ? 13.023 -6.290 -0.070 1.00 89.06 116 ARG A CA 1
ATOM 892 C C . ARG A 1 116 ? 14.349 -5.834 -0.680 1.00 89.06 116 ARG A C 1
ATOM 894 O O . ARG A 1 116 ? 14.364 -4.906 -1.477 1.00 89.06 116 ARG A O 1
ATOM 901 N N . VAL A 1 117 ? 15.455 -6.505 -0.357 1.00 90.81 117 VAL A N 1
ATOM 902 C CA . VAL A 1 117 ? 16.797 -6.098 -0.824 1.00 90.81 117 VAL A CA 1
ATOM 903 C C . VAL A 1 117 ? 16.910 -6.188 -2.351 1.00 90.81 117 VAL A C 1
ATOM 905 O O . VAL A 1 117 ? 17.486 -5.311 -2.995 1.00 90.81 117 VAL A O 1
ATOM 908 N N . GLN A 1 118 ? 16.335 -7.231 -2.955 1.00 90.44 118 GLN A N 1
ATOM 909 C CA . GLN A 1 118 ? 16.315 -7.393 -4.410 1.00 90.44 118 GLN A CA 1
ATOM 910 C C . GLN A 1 118 ? 15.493 -6.286 -5.075 1.00 90.44 118 GLN A C 1
ATOM 912 O O . GLN A 1 118 ? 15.877 -5.777 -6.127 1.00 90.44 118 GLN A O 1
ATOM 917 N N . ALA A 1 119 ? 14.386 -5.888 -4.455 1.00 89.94 119 ALA A N 1
ATOM 918 C CA . ALA A 1 119 ? 13.537 -4.829 -4.966 1.00 89.94 119 ALA A CA 1
ATOM 919 C C . ALA A 1 119 ? 14.168 -3.445 -4.864 1.00 89.94 119 ALA A C 1
ATOM 921 O O . ALA A 1 119 ? 14.162 -2.711 -5.850 1.00 89.94 119 ALA A O 1
ATOM 922 N N . GLU A 1 120 ? 14.777 -3.120 -3.722 1.00 89.38 120 GLU A N 1
ATOM 923 C CA . GLU A 1 120 ? 15.546 -1.888 -3.535 1.00 89.38 120 GLU A CA 1
ATOM 924 C C . GLU A 1 120 ? 16.623 -1.763 -4.624 1.00 89.38 120 GLU A C 1
ATOM 926 O O . GLU A 1 120 ? 16.763 -0.712 -5.250 1.00 89.38 120 GLU A O 1
ATOM 931 N N . SER A 1 121 ? 17.319 -2.864 -4.935 1.00 89.50 121 SER A N 1
ATOM 932 C CA . SER A 1 121 ? 18.298 -2.915 -6.025 1.00 89.50 121 SER A CA 1
ATOM 933 C C . SER A 1 121 ? 17.668 -2.743 -7.416 1.00 89.50 121 SER A C 1
ATOM 935 O O . SER A 1 121 ? 18.219 -2.030 -8.258 1.00 89.50 121 SER A O 1
ATOM 937 N N . ALA A 1 122 ? 16.508 -3.350 -7.672 1.00 89.44 122 ALA A N 1
ATOM 938 C CA . ALA A 1 122 ? 15.818 -3.244 -8.956 1.00 89.44 122 ALA A CA 1
ATOM 939 C C . ALA A 1 122 ? 15.310 -1.816 -9.231 1.00 89.44 122 ALA A C 1
ATOM 941 O O . ALA A 1 122 ? 15.455 -1.316 -10.351 1.00 89.44 122 ALA A O 1
ATOM 942 N N . VAL A 1 123 ? 14.763 -1.136 -8.217 1.00 87.00 123 VAL A N 1
ATOM 943 C CA . VAL A 1 123 ? 14.195 0.223 -8.326 1.00 87.00 123 VAL A CA 1
ATOM 944 C C . VAL A 1 123 ? 15.258 1.278 -8.643 1.00 87.00 123 VAL A C 1
ATOM 946 O O . VAL A 1 123 ? 14.968 2.261 -9.327 1.00 87.00 123 VAL A O 1
ATOM 949 N N . VAL A 1 124 ? 16.502 1.076 -8.204 1.00 87.44 124 VAL A N 1
ATOM 950 C CA . VAL A 1 124 ? 17.618 1.990 -8.508 1.00 87.44 124 VAL A CA 1
ATOM 951 C C . VAL A 1 124 ? 18.326 1.677 -9.827 1.00 87.44 124 VAL A C 1
ATOM 953 O O . VAL A 1 124 ? 19.230 2.410 -10.225 1.00 87.44 124 VAL A O 1
ATOM 956 N N . SER A 1 125 ? 17.927 0.617 -10.536 1.00 87.94 125 SER A N 1
ATOM 957 C CA . SER A 1 125 ? 18.500 0.311 -11.846 1.00 87.94 125 SER A CA 1
ATOM 958 C C . SER A 1 125 ? 18.171 1.406 -12.867 1.00 87.94 125 SER A C 1
ATOM 960 O O . SER A 1 125 ? 17.059 1.939 -12.904 1.00 87.94 125 SER A O 1
ATOM 962 N N . THR A 1 126 ? 19.126 1.715 -13.749 1.00 87.50 126 THR A N 1
ATOM 963 C CA . THR A 1 126 ? 18.970 2.757 -14.777 1.00 87.50 126 THR A CA 1
ATOM 964 C C . THR A 1 126 ? 17.728 2.533 -15.636 1.00 87.50 126 THR A C 1
ATOM 966 O O . THR A 1 126 ? 16.996 3.475 -15.909 1.00 87.50 126 THR A O 1
ATOM 969 N N . ALA A 1 127 ? 17.440 1.283 -16.011 1.00 86.38 127 ALA A N 1
ATOM 970 C CA . ALA A 1 127 ? 16.275 0.954 -16.829 1.00 86.38 127 ALA A CA 1
ATOM 971 C C . ALA A 1 127 ? 14.945 1.319 -16.146 1.00 86.38 127 ALA A C 1
ATOM 973 O O . ALA A 1 127 ? 14.031 1.809 -16.806 1.00 86.38 127 ALA A O 1
ATOM 974 N N . VAL A 1 128 ? 14.835 1.092 -14.834 1.00 86.12 128 VAL A N 1
ATOM 975 C CA . VAL A 1 128 ? 13.620 1.386 -14.061 1.00 86.12 128 VAL A CA 1
ATOM 976 C C . VAL A 1 128 ? 13.489 2.888 -13.801 1.00 86.12 128 VAL A C 1
ATOM 978 O O . VAL A 1 128 ? 12.406 3.441 -13.983 1.00 86.12 128 VAL A O 1
ATOM 981 N N . GLN A 1 129 ? 14.588 3.564 -13.459 1.00 84.94 129 GLN A N 1
ATOM 982 C CA . GLN A 1 129 ? 14.627 5.021 -13.273 1.00 84.94 129 GLN A CA 1
ATOM 983 C C . GLN A 1 129 ? 14.233 5.772 -14.555 1.00 84.94 129 GLN A C 1
ATOM 985 O O . GLN A 1 129 ? 13.361 6.640 -14.525 1.00 84.94 129 GLN A O 1
ATOM 990 N N . GLU A 1 130 ? 14.811 5.392 -15.697 1.00 84.81 130 GLU A N 1
ATOM 991 C CA . GLU A 1 130 ? 14.510 5.984 -17.009 1.00 84.81 130 GLU A CA 1
ATOM 992 C C . GLU A 1 130 ? 13.075 5.713 -17.464 1.00 84.81 130 GLU A C 1
ATOM 994 O O . GLU A 1 130 ? 12.479 6.533 -18.160 1.00 84.81 130 GLU A O 1
ATOM 999 N N . PHE A 1 131 ? 12.496 4.574 -17.076 1.00 84.69 131 PHE A N 1
ATOM 1000 C CA . PHE A 1 131 ? 11.112 4.259 -17.415 1.00 84.69 131 PHE A CA 1
ATOM 1001 C C . PHE A 1 131 ? 10.121 5.098 -16.606 1.00 84.69 131 PHE A C 1
ATOM 1003 O O . PHE A 1 131 ? 9.176 5.643 -17.174 1.00 84.69 131 PHE A O 1
ATOM 1010 N N . TYR A 1 132 ? 10.350 5.255 -15.300 1.00 79.38 132 TYR A N 1
ATOM 1011 C CA . TYR A 1 132 ? 9.458 6.046 -14.452 1.00 79.38 132 TYR A CA 1
ATOM 1012 C C . TYR A 1 132 ? 9.734 7.561 -14.492 1.00 79.38 132 TYR A C 1
ATOM 1014 O O . TYR A 1 132 ? 8.897 8.301 -13.982 1.00 79.38 132 TYR A O 1
ATOM 1022 N N . LYS A 1 133 ? 10.840 8.025 -15.114 1.00 68.06 133 LYS A N 1
ATOM 1023 C CA . LYS A 1 133 ? 11.251 9.431 -15.414 1.00 68.06 133 LYS A CA 1
ATOM 1024 C C . LYS A 1 133 ? 11.131 10.467 -14.286 1.00 68.06 133 LYS A C 1
ATOM 1026 O O . LYS A 1 133 ? 11.340 11.659 -14.498 1.00 68.06 133 LYS A O 1
ATOM 1031 N N . VAL A 1 134 ? 10.819 10.023 -13.084 1.00 58.12 134 VAL A N 1
ATOM 1032 C CA . VAL A 1 134 ? 10.661 10.794 -11.858 1.00 58.12 134 VAL A CA 1
ATOM 1033 C C . VAL A 1 134 ? 11.476 10.024 -10.821 1.00 58.12 134 VAL A C 1
ATOM 1035 O O . VAL A 1 134 ? 11.437 8.788 -10.862 1.00 58.12 134 VAL A O 1
ATOM 1038 N N . PRO A 1 135 ? 12.225 10.687 -9.912 1.00 57.25 135 PRO A N 1
ATOM 1039 C CA . PRO A 1 135 ? 12.824 9.986 -8.779 1.00 57.25 135 PRO A CA 1
ATOM 1040 C C . PRO A 1 135 ? 11.761 9.065 -8.173 1.00 57.25 135 PRO A C 1
ATOM 1042 O O . PRO A 1 135 ? 10.615 9.516 -8.034 1.00 57.25 135 PRO A O 1
ATOM 1045 N N . PRO A 1 136 ? 12.082 7.782 -7.909 1.00 57.00 136 PRO A N 1
ATOM 1046 C CA . PRO A 1 136 ? 11.083 6.813 -7.498 1.00 57.00 136 PRO A CA 1
ATOM 1047 C C . PRO A 1 136 ? 10.290 7.429 -6.355 1.00 57.00 136 PRO A C 1
ATOM 1049 O O . PRO A 1 136 ? 10.869 7.956 -5.402 1.00 57.00 136 PRO A O 1
ATOM 1052 N N . SER A 1 137 ? 8.964 7.481 -6.523 1.00 58.19 137 SER A N 1
ATOM 1053 C CA . SER A 1 137 ? 8.090 8.072 -5.517 1.00 58.19 137 SER A CA 1
ATOM 1054 C C . SER A 1 137 ? 8.456 7.458 -4.162 1.00 58.19 137 SER A C 1
ATOM 1056 O O . SER A 1 137 ? 8.826 6.283 -4.123 1.00 58.19 137 SER A O 1
ATOM 1058 N N . PRO A 1 138 ? 8.360 8.185 -3.035 1.00 56.75 138 PRO A N 1
ATOM 1059 C CA . PRO A 1 138 ? 8.666 7.597 -1.732 1.00 56.75 138 PRO A CA 1
ATOM 1060 C C . PRO A 1 138 ? 7.912 6.280 -1.511 1.00 56.75 138 PRO A C 1
ATOM 1062 O O . PRO A 1 138 ? 8.425 5.381 -0.868 1.00 56.75 138 PRO A O 1
ATOM 1065 N N . CYS A 1 139 ? 6.738 6.124 -2.132 1.00 58.03 139 CYS A N 1
ATOM 1066 C CA . CYS A 1 139 ? 6.011 4.861 -2.176 1.00 58.03 139 CYS A CA 1
ATOM 1067 C C . CYS A 1 139 ? 6.823 3.735 -2.851 1.00 58.03 139 CYS A C 1
ATOM 1069 O O . CYS A 1 139 ? 6.991 2.694 -2.242 1.00 58.03 139 CYS A O 1
ATOM 1071 N N . LEU A 1 140 ? 7.387 3.929 -4.047 1.00 61.62 140 LEU A N 1
ATOM 1072 C CA . LEU A 1 140 ? 8.235 2.926 -4.718 1.00 61.62 140 LEU A CA 1
ATOM 1073 C C . LEU A 1 140 ? 9.529 2.573 -3.963 1.00 61.62 140 LEU A C 1
ATOM 1075 O O . LEU A 1 140 ? 10.080 1.509 -4.212 1.00 61.62 140 LEU A O 1
ATOM 1079 N N . ILE A 1 141 ? 10.038 3.465 -3.105 1.00 57.34 141 ILE A N 1
ATOM 1080 C CA . ILE A 1 141 ? 11.260 3.226 -2.312 1.00 57.34 141 ILE A CA 1
ATOM 1081 C C . ILE A 1 141 ? 10.936 2.542 -0.975 1.00 57.34 141 ILE A C 1
ATOM 1083 O O . ILE A 1 141 ? 11.734 1.760 -0.473 1.00 57.34 141 ILE A O 1
ATOM 1087 N N . VAL A 1 142 ? 9.787 2.867 -0.374 1.00 53.91 142 VAL A N 1
ATOM 1088 C CA . VAL A 1 142 ? 9.383 2.381 0.959 1.00 53.91 142 VAL A CA 1
ATOM 1089 C C . VAL A 1 142 ? 8.654 1.031 0.889 1.00 53.91 142 VAL A C 1
ATOM 1091 O O . VAL A 1 142 ? 8.510 0.374 1.920 1.00 53.91 142 VAL A O 1
ATOM 1094 N N . PHE A 1 143 ? 8.217 0.609 -0.302 1.00 53.81 143 PHE A N 1
ATOM 1095 C CA . PHE A 1 143 ? 7.688 -0.730 -0.548 1.00 53.81 143 PHE A CA 1
ATOM 1096 C C . PHE A 1 143 ? 8.790 -1.679 -1.008 1.00 53.81 143 PHE A C 1
ATOM 1098 O O . PHE A 1 143 ? 9.177 -2.528 -0.178 1.00 53.81 143 PHE A O 1
#

Organism: Lynx pardinus (NCBI:txid191816)

Foldseek 3Di:
DDDDDDDDDDDDPDDPPPQDAADPVLVVVLVVLVVVLVLLCCCCVPVVVCCVPPPDQPPLLVVCSCLQCPCSVLVSVLSVVLSVQSVPDSYPVSVVVSCVVCVVSCCVVVRVVVSLVVNLVSCPDPSNCVSVVDNQDVSSNVD

InterPro domains:
  IPR000219 Dbl homology domain [PF00621] (25-122)
  IPR000219 Dbl homology domain [PS50010] (21-112)
  IPR035899 Dbl homology (DH) domain superfamily [G3DSA:1.20.900.10] (22-136)
  IPR035899 Dbl homology (DH) domain superfamily [SSF48065] (25-126)
  IPR051336 Rho GTPase-activating Guanine Nucleotide Exchange Factors [PTHR22826] (23-111)

Radius of gyration: 25.92 Å; chains: 1; bounding box: 73×36×85 Å

Sequence (143 aa):
MGGGGRPPPSGAPGSLLTPSPPSSIIQELLSSEQAFVGKLQFLQSHHMQHLDRCPHVPAAVTSQKAVIFRNVQDISHFHNSFQRELQQCDTDDDVAMCFIKNQAAFEKYLEFLVGRVQAESAVVSTAVQEFYKVPPSPCLIVF

Secondary structure (DSSP, 8-state):
----PPPPP-PPP----PPPPPPHHHHHHHHHHHHHHHHHHHIIIIIIHHHHH-TT--HHHHHHHHHHHTTHHHHHHHHHHHHHHHTT--SHHHHHHHHHHTHHHHTHHHHHHHTHHHHHHHHTSHHHHHHH-SS--HHHHH-